Protein AF-A0A9D3YFH2-F1 (afdb_monomer_lite)

Structure (mmCIF, N/CA/C/O backbone):
data_AF-A0A9D3YFH2-F1
#
_entry.id   AF-A0A9D3YFH2-F1
#
loop_
_atom_site.group_PDB
_atom_site.id
_atom_site.type_symbol
_atom_site.label_atom_id
_atom_site.label_alt_id
_atom_site.label_comp_id
_atom_site.label_asym_id
_atom_site.label_entity_id
_atom_site.label_seq_id
_atom_site.pdbx_PDB_ins_code
_atom_site.Cartn_x
_atom_site.Cartn_y
_atom_site.Cartn_z
_atom_site.occupancy
_atom_site.B_iso_or_equiv
_atom_site.auth_seq_id
_atom_site.auth_comp_id
_atom_site.auth_asym_id
_atom_site.auth_atom_id
_atom_site.pdbx_PDB_model_num
ATOM 1 N N . MET A 1 1 ? -5.541 40.183 -41.762 1.00 44.50 1 MET A N 1
ATOM 2 C CA . MET A 1 1 ? -5.727 39.453 -43.042 1.00 44.50 1 MET A CA 1
ATOM 3 C C . MET A 1 1 ? -4.336 39.045 -43.522 1.00 44.50 1 MET A C 1
ATOM 5 O O . MET A 1 1 ? -3.482 39.909 -43.473 1.00 44.50 1 MET A O 1
ATOM 9 N N . THR A 1 2 ? -3.975 37.825 -43.924 1.00 46.44 2 THR A N 1
ATOM 10 C CA . THR A 1 2 ? -4.631 36.496 -43.989 1.00 46.44 2 THR A CA 1
ATOM 11 C C . THR A 1 2 ? -3.582 35.450 -43.500 1.00 46.44 2 THR A C 1
ATOM 13 O O . THR A 1 2 ? -2.479 35.856 -43.154 1.00 46.44 2 THR A O 1
ATOM 16 N N . ASN A 1 3 ? -3.771 34.130 -43.376 1.00 40.50 3 ASN A N 1
ATOM 17 C CA . ASN A 1 3 ? -4.916 33.222 -43.516 1.00 40.50 3 ASN A CA 1
ATOM 18 C C . ASN A 1 3 ? -4.719 32.034 -42.530 1.00 40.50 3 ASN A C 1
ATOM 20 O O . ASN A 1 3 ? -3.585 31.728 -42.164 1.00 40.50 3 ASN A O 1
ATOM 24 N N . ARG A 1 4 ? -5.777 31.301 -42.152 1.00 52.34 4 ARG A N 1
ATOM 25 C CA . ARG A 1 4 ? -5.673 29.975 -41.504 1.00 52.34 4 ARG A CA 1
ATOM 26 C C . ARG A 1 4 ? -6.134 28.887 -42.477 1.00 52.34 4 ARG A C 1
ATOM 28 O O . ARG A 1 4 ? -7.317 28.569 -42.532 1.00 52.34 4 ARG A O 1
ATOM 35 N N . SER A 1 5 ? -5.204 28.267 -43.206 1.00 48.56 5 SER A N 1
ATOM 36 C CA . SER A 1 5 ? -5.518 27.069 -44.002 1.00 48.56 5 SER A CA 1
ATOM 37 C C . SER A 1 5 ? -5.592 25.831 -43.098 1.00 48.56 5 SER A C 1
ATOM 39 O O . SER A 1 5 ? -4.626 25.085 -42.934 1.00 48.56 5 SER A O 1
ATOM 41 N N . GLY A 1 6 ? -6.747 25.637 -42.457 1.00 51.44 6 GLY A N 1
ATOM 42 C CA . GLY A 1 6 ? -7.051 24.424 -41.701 1.00 51.44 6 GLY A CA 1
ATOM 43 C C . GLY A 1 6 ? -7.293 23.248 -42.646 1.00 51.44 6 GLY A C 1
ATOM 44 O O . GLY A 1 6 ? -8.346 23.165 -43.272 1.00 51.44 6 GLY A O 1
ATOM 45 N N . ARG A 1 7 ? -6.331 22.325 -42.752 1.00 46.94 7 ARG A N 1
ATOM 46 C CA . ARG A 1 7 ? -6.474 21.109 -43.566 1.00 46.94 7 ARG A CA 1
ATOM 47 C C . ARG A 1 7 ? -7.020 19.963 -42.711 1.00 46.94 7 ARG A C 1
ATOM 49 O O . ARG A 1 7 ? -6.263 19.279 -42.028 1.00 46.94 7 ARG A O 1
ATOM 56 N N . ILE A 1 8 ? -8.336 19.766 -42.754 1.00 55.41 8 ILE A N 1
ATOM 57 C CA . ILE A 1 8 ? -9.017 18.635 -42.108 1.00 55.41 8 ILE A CA 1
ATOM 58 C C . ILE A 1 8 ? -8.631 17.340 -42.856 1.00 55.41 8 ILE A C 1
ATOM 60 O O . ILE A 1 8 ? -8.796 17.292 -44.077 1.00 55.41 8 ILE A O 1
ATOM 64 N N . PRO A 1 9 ? -8.108 16.294 -42.187 1.00 56.44 9 PRO A N 1
ATOM 65 C CA . PRO A 1 9 ? -7.847 15.011 -42.835 1.00 56.44 9 PRO A CA 1
ATOM 66 C C . PRO A 1 9 ? -9.161 14.240 -43.078 1.00 56.44 9 PRO A C 1
ATOM 68 O O . PRO A 1 9 ? -10.062 14.296 -42.238 1.00 56.44 9 PRO A O 1
ATOM 71 N N . PRO A 1 10 ? -9.292 13.493 -44.191 1.00 50.97 10 PRO A N 1
ATOM 72 C CA . PRO A 1 10 ? -10.504 12.738 -44.487 1.00 50.97 10 PRO A CA 1
ATOM 73 C C . PRO A 1 10 ? -10.737 11.620 -43.463 1.00 50.97 10 PRO A C 1
ATOM 75 O O . PRO A 1 10 ? -9.857 10.811 -43.165 1.00 50.97 10 PRO A O 1
ATOM 78 N N . ARG A 1 11 ? -11.965 11.566 -42.944 1.00 60.94 11 ARG A N 1
ATOM 79 C CA . ARG A 1 11 ? -12.431 10.577 -41.969 1.00 60.94 11 ARG A CA 1
ATOM 80 C C . ARG A 1 11 ? -12.845 9.290 -42.688 1.00 60.94 11 ARG A C 1
ATOM 82 O O . ARG A 1 11 ? -14.022 9.124 -42.990 1.00 60.94 11 ARG A O 1
ATOM 89 N N . ASN A 1 12 ? -11.909 8.373 -42.942 1.00 46.56 12 ASN A N 1
ATOM 90 C CA . ASN A 1 12 ? -12.278 6.989 -43.255 1.00 46.56 12 ASN A CA 1
ATOM 91 C C . ASN A 1 12 ? -11.272 5.961 -42.709 1.00 46.56 12 ASN A C 1
ATOM 93 O O . ASN A 1 12 ? -10.076 6.232 -42.594 1.00 46.56 12 ASN A O 1
ATOM 97 N N . GLY A 1 13 ? -11.782 4.806 -42.281 1.00 50.94 13 GLY A N 1
ATOM 98 C CA . GLY A 1 13 ? -11.085 3.912 -41.355 1.00 50.94 13 GLY A CA 1
ATOM 99 C C . GLY A 1 13 ? -10.017 3.022 -41.989 1.00 50.94 13 GLY A C 1
ATOM 100 O O . GLY A 1 13 ? -10.338 1.954 -42.496 1.00 50.94 13 GLY A O 1
ATOM 101 N N . SER A 1 14 ? -8.744 3.415 -41.877 1.00 44.22 14 SER A N 1
ATOM 102 C CA . SER A 1 14 ? -7.568 2.522 -41.790 1.00 44.22 14 SER A CA 1
ATOM 103 C C . SER A 1 14 ? -6.311 3.359 -41.548 1.00 44.22 14 SER A C 1
ATOM 105 O O . SER A 1 14 ? -5.751 3.931 -42.481 1.00 44.22 14 SER A O 1
ATOM 107 N N . VAL A 1 15 ? -5.842 3.450 -40.297 1.00 52.44 15 VAL A N 1
ATOM 108 C CA . VAL A 1 15 ? -4.695 4.304 -39.914 1.00 52.44 15 VAL A CA 1
ATOM 109 C C . VAL A 1 15 ? -3.352 3.638 -40.266 1.00 52.44 15 VAL A C 1
ATOM 111 O O . VAL A 1 15 ? -2.484 3.419 -39.422 1.00 52.44 15 VAL A O 1
ATOM 114 N N . ALA A 1 16 ? -3.164 3.306 -41.543 1.00 53.03 16 ALA A N 1
ATOM 115 C CA . ALA A 1 16 ? -1.871 2.901 -42.075 1.00 53.03 16 ALA A CA 1
ATOM 116 C C . ALA A 1 16 ? -0.973 4.144 -42.203 1.00 53.03 16 ALA A C 1
ATOM 118 O O . ALA A 1 16 ? -1.222 5.029 -43.020 1.00 53.03 16 ALA A O 1
ATOM 119 N N . PHE A 1 17 ? 0.084 4.217 -41.388 1.00 58.50 17 PHE A N 1
ATOM 120 C CA . PHE A 1 17 ? 1.003 5.361 -41.304 1.00 58.50 17 PHE A CA 1
ATOM 121 C C . PHE A 1 17 ? 1.956 5.434 -42.516 1.00 58.50 17 PHE A C 1
ATOM 123 O O . PHE A 1 17 ? 3.166 5.207 -42.415 1.00 58.50 17 PHE A O 1
ATOM 130 N N . ILE A 1 18 ? 1.392 5.736 -43.683 1.00 57.66 18 ILE A N 1
ATOM 131 C CA . ILE A 1 18 ? 2.097 5.983 -44.944 1.00 57.66 18 ILE A CA 1
ATOM 132 C C . ILE A 1 18 ? 2.623 7.430 -44.924 1.00 57.66 18 ILE A C 1
ATOM 134 O O . ILE A 1 18 ? 1.924 8.345 -44.490 1.00 57.66 18 ILE A O 1
ATOM 138 N N . ASP A 1 19 ? 3.888 7.647 -45.299 1.00 65.75 19 ASP A N 1
ATOM 139 C CA . ASP A 1 19 ? 4.433 9.007 -45.480 1.00 65.75 19 ASP A CA 1
ATOM 140 C C . ASP A 1 19 ? 4.033 9.567 -46.852 1.00 65.75 19 ASP A C 1
ATOM 142 O O . ASP A 1 19 ? 3.705 8.801 -47.757 1.00 65.75 19 ASP A O 1
ATOM 146 N N . SER A 1 20 ? 4.147 10.883 -47.052 1.00 61.38 20 SER A N 1
ATOM 147 C CA . SER A 1 20 ? 3.760 11.609 -48.283 1.00 61.38 20 SER A CA 1
ATOM 148 C C . SER A 1 20 ? 4.436 11.150 -49.594 1.00 61.38 20 SER A C 1
ATOM 150 O O . SER A 1 20 ? 4.193 11.733 -50.642 1.00 61.38 20 SER A O 1
ATOM 152 N N . VAL A 1 21 ? 5.294 10.128 -49.535 1.00 67.31 21 VAL A N 1
ATOM 153 C CA . VAL A 1 21 ? 6.063 9.522 -50.639 1.00 67.31 21 VAL A CA 1
ATOM 154 C C . VAL A 1 21 ? 5.647 8.047 -50.852 1.00 67.31 21 VAL A C 1
ATOM 156 O O . VAL A 1 21 ? 6.390 7.248 -51.413 1.00 67.31 21 VAL A O 1
ATOM 159 N N . GLY A 1 22 ? 4.497 7.615 -50.321 1.00 58.88 22 GLY A N 1
ATOM 160 C CA . GLY A 1 22 ? 3.934 6.268 -50.522 1.00 58.88 22 GLY A CA 1
ATOM 161 C C . GLY A 1 22 ? 4.670 5.113 -49.820 1.00 58.88 22 GLY A C 1
ATOM 162 O O . GLY A 1 22 ? 4.156 3.998 -49.756 1.00 58.88 22 GLY A O 1
ATOM 163 N N . LYS A 1 23 ? 5.854 5.347 -49.239 1.00 63.50 23 LYS A N 1
ATOM 164 C CA . LYS A 1 23 ? 6.599 4.323 -48.491 1.00 63.50 23 LYS A CA 1
ATOM 165 C C . LYS A 1 23 ? 5.973 4.073 -47.114 1.00 63.50 23 LYS A C 1
ATOM 167 O O . LYS A 1 23 ? 5.722 5.005 -46.346 1.00 63.50 23 LYS A O 1
ATOM 172 N N . ARG A 1 24 ? 5.779 2.791 -46.770 1.00 64.38 24 ARG A N 1
ATOM 173 C CA . ARG A 1 24 ? 5.399 2.370 -45.411 1.00 64.38 24 ARG A CA 1
ATOM 174 C C . ARG A 1 24 ? 6.491 2.799 -44.432 1.00 64.38 24 ARG A C 1
ATOM 176 O O . ARG A 1 24 ? 7.657 2.443 -44.612 1.00 64.38 24 ARG A O 1
ATOM 183 N N . LYS A 1 25 ? 6.129 3.523 -43.371 1.00 65.25 25 LYS A N 1
ATOM 184 C CA . LYS A 1 25 ? 7.083 3.857 -42.310 1.00 65.25 25 LYS A CA 1
ATOM 185 C C . LYS A 1 25 ? 7.424 2.594 -41.522 1.00 65.25 25 LYS A C 1
ATOM 187 O O . LYS A 1 25 ? 6.549 1.954 -40.948 1.00 65.25 25 LYS A O 1
ATOM 192 N N . GLY A 1 26 ? 8.704 2.221 -41.524 1.00 80.25 26 GLY A N 1
ATOM 193 C CA . GLY A 1 26 ? 9.173 1.008 -40.856 1.00 80.25 26 GLY A CA 1
ATOM 194 C C . GLY A 1 26 ? 8.894 1.049 -39.353 1.00 80.25 26 GLY A C 1
ATOM 195 O O . GLY A 1 26 ? 9.234 2.028 -38.691 1.00 80.25 26 GLY A O 1
ATOM 196 N N . PHE A 1 27 ? 8.330 -0.037 -38.818 1.00 81.69 27 PHE A N 1
ATOM 197 C CA . PHE A 1 27 ? 7.892 -0.184 -37.421 1.00 81.69 27 PHE A CA 1
ATOM 198 C C . PHE A 1 27 ? 8.934 0.286 -36.388 1.00 81.69 27 PHE A C 1
ATOM 200 O O . PHE A 1 27 ? 8.598 0.990 -35.438 1.00 81.69 27 PHE A O 1
ATOM 207 N N . ARG A 1 28 ? 10.225 0.015 -36.643 1.00 79.88 28 ARG A N 1
ATOM 208 C CA . ARG A 1 28 ? 11.362 0.501 -35.838 1.00 79.88 28 ARG A CA 1
ATOM 209 C C . ARG A 1 28 ? 11.352 2.026 -35.639 1.00 79.88 28 ARG A C 1
ATOM 211 O O . ARG A 1 28 ? 11.536 2.490 -34.523 1.00 79.88 28 ARG A O 1
ATOM 218 N N . ARG A 1 29 ? 11.079 2.810 -36.690 1.00 83.44 29 ARG A N 1
ATOM 219 C CA . ARG A 1 29 ? 11.048 4.287 -36.646 1.00 83.44 29 ARG A CA 1
ATOM 220 C C . ARG A 1 29 ? 9.858 4.813 -35.835 1.00 83.44 29 ARG A C 1
ATOM 222 O O . ARG A 1 29 ? 9.953 5.896 -35.263 1.00 83.44 29 ARG A O 1
ATOM 229 N N . THR A 1 30 ? 8.766 4.051 -35.764 1.00 87.94 30 THR A N 1
ATOM 230 C CA . THR A 1 30 ? 7.619 4.342 -34.890 1.00 87.94 30 THR A CA 1
ATOM 231 C C . THR A 1 30 ? 7.955 4.036 -33.430 1.00 87.94 30 THR A C 1
ATOM 233 O O . THR A 1 30 ? 7.739 4.898 -32.583 1.00 87.94 30 THR A O 1
ATOM 236 N N . ILE A 1 31 ? 8.565 2.877 -33.140 1.00 86.00 31 ILE A N 1
ATOM 237 C CA . ILE A 1 31 ? 9.019 2.521 -31.782 1.00 86.00 31 ILE A CA 1
ATOM 238 C C . ILE A 1 31 ? 10.021 3.547 -31.251 1.00 86.00 31 ILE A C 1
ATOM 240 O O . ILE A 1 31 ? 9.830 4.042 -30.148 1.00 86.00 31 ILE A O 1
ATOM 244 N N . THR A 1 32 ? 11.046 3.919 -32.023 1.00 85.62 32 THR A N 1
ATOM 245 C CA . THR A 1 32 ? 12.037 4.924 -31.598 1.00 85.62 32 THR A CA 1
ATOM 246 C C . THR A 1 32 ? 11.375 6.266 -31.267 1.00 85.62 32 THR A C 1
ATOM 248 O O . THR A 1 32 ? 11.623 6.821 -30.202 1.00 85.62 32 THR A O 1
ATOM 251 N N . ARG A 1 33 ? 10.442 6.744 -32.106 1.00 87.44 33 ARG A N 1
ATOM 252 C CA . ARG A 1 33 ? 9.685 7.984 -31.838 1.00 87.44 33 ARG A CA 1
ATOM 253 C C . ARG A 1 33 ? 8.781 7.901 -30.608 1.00 87.44 33 ARG A C 1
ATOM 255 O O . ARG A 1 33 ? 8.564 8.919 -29.962 1.00 87.44 33 ARG A O 1
ATOM 262 N N . PHE A 1 34 ? 8.233 6.726 -30.305 1.00 88.00 34 PHE A N 1
ATOM 263 C CA . PHE A 1 34 ? 7.456 6.499 -29.087 1.00 88.00 34 PHE A CA 1
ATOM 264 C C . PHE A 1 34 ? 8.365 6.455 -27.849 1.00 88.00 34 PHE A C 1
ATOM 266 O O . PHE A 1 34 ? 8.104 7.149 -26.871 1.00 88.00 34 PHE A O 1
ATOM 273 N N . ALA A 1 35 ? 9.476 5.718 -27.924 1.00 87.38 35 ALA A N 1
ATOM 274 C CA . ALA A 1 35 ? 10.481 5.602 -26.869 1.00 87.38 35 ALA A CA 1
ATOM 275 C C . ALA A 1 35 ? 11.122 6.947 -26.487 1.00 87.38 35 ALA A C 1
ATOM 277 O O . ALA A 1 35 ? 11.525 7.122 -25.344 1.00 87.38 35 ALA A O 1
ATOM 278 N N . GLU A 1 36 ? 11.205 7.895 -27.422 1.00 86.88 36 GLU A N 1
ATOM 279 C CA . GLU A 1 36 ? 11.70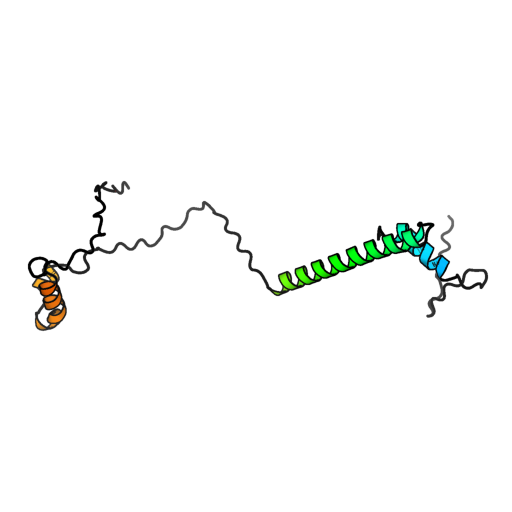3 9.259 -27.186 1.00 86.88 36 GLU A CA 1
ATOM 280 C C . GLU A 1 36 ? 10.647 10.225 -26.624 1.00 86.88 36 GLU A C 1
ATOM 282 O O . GLU A 1 36 ? 11.014 11.279 -26.109 1.00 86.88 36 GLU A O 1
ATOM 287 N N . LYS A 1 37 ? 9.350 9.903 -26.742 1.00 88.38 37 LYS A N 1
ATOM 288 C CA . LYS A 1 37 ? 8.233 10.783 -26.345 1.00 88.38 37 LYS A CA 1
ATOM 289 C C . LYS A 1 37 ? 7.393 10.275 -25.175 1.00 88.38 37 LYS A C 1
ATOM 291 O O . LYS A 1 37 ? 6.530 11.006 -24.698 1.00 88.38 37 LYS A O 1
ATOM 296 N N . THR A 1 38 ? 7.598 9.037 -24.740 1.00 90.12 38 THR A N 1
ATOM 297 C CA . THR A 1 38 ? 6.915 8.488 -23.569 1.00 90.12 38 THR A CA 1
ATOM 298 C C . THR A 1 38 ? 7.416 9.143 -22.282 1.00 90.12 38 THR A C 1
ATOM 300 O O . THR A 1 38 ? 8.605 9.421 -22.138 1.00 90.12 38 THR A O 1
ATOM 303 N N . SER A 1 39 ? 6.513 9.352 -21.324 1.00 92.31 39 SER A N 1
ATOM 304 C CA . SER A 1 39 ? 6.848 9.762 -19.955 1.00 92.31 39 SER A CA 1
ATOM 305 C C . SER A 1 39 ? 7.513 8.640 -19.146 1.00 92.31 39 SER A C 1
ATOM 307 O O . SER A 1 39 ? 8.051 8.893 -18.070 1.00 92.31 39 SER A O 1
ATOM 309 N N . MET A 1 40 ? 7.501 7.396 -19.644 1.00 88.81 40 MET A N 1
ATOM 310 C CA . MET A 1 40 ? 8.092 6.255 -18.949 1.00 88.81 40 MET A CA 1
ATOM 311 C C . MET A 1 40 ? 9.624 6.283 -19.030 1.00 88.81 40 MET A C 1
ATOM 313 O O . MET A 1 40 ? 10.221 5.830 -20.009 1.00 88.81 40 MET A O 1
ATOM 317 N N . VAL A 1 41 ? 10.243 6.770 -17.951 1.00 85.94 41 VAL A N 1
ATOM 318 C CA . VAL A 1 41 ? 11.686 7.035 -17.793 1.00 85.94 41 VAL A CA 1
ATOM 319 C C . VAL A 1 41 ? 12.593 5.885 -18.257 1.00 85.94 41 VAL A C 1
ATOM 321 O O . VAL A 1 41 ? 13.642 6.145 -18.836 1.00 85.94 41 VAL A O 1
ATOM 324 N N . GLY A 1 42 ? 12.196 4.619 -18.076 1.00 89.12 42 GLY A N 1
ATOM 325 C CA . GLY A 1 42 ? 13.005 3.454 -18.469 1.00 89.12 42 GLY A CA 1
ATOM 326 C C . GLY A 1 42 ? 13.132 3.205 -19.983 1.00 89.12 42 GLY A C 1
ATOM 327 O O . GLY A 1 42 ? 14.155 2.689 -20.438 1.00 89.12 42 GLY A O 1
ATOM 328 N N . VAL A 1 43 ? 12.137 3.583 -20.797 1.00 90.56 43 VAL A N 1
ATOM 329 C CA . VAL A 1 43 ? 12.114 3.249 -22.240 1.00 90.56 43 VAL A CA 1
ATOM 330 C C . VAL A 1 43 ? 13.191 3.991 -23.053 1.00 90.56 43 VAL A C 1
ATOM 332 O O . VAL A 1 43 ? 13.851 3.340 -23.874 1.00 90.56 43 VAL A O 1
ATOM 335 N N . PRO A 1 44 ? 13.455 5.299 -22.828 1.00 89.25 44 PRO A N 1
ATOM 336 C CA . PRO A 1 44 ? 14.578 5.996 -23.453 1.00 89.25 44 PRO A CA 1
ATOM 337 C C . PRO A 1 44 ? 15.931 5.294 -23.267 1.00 89.25 44 PRO A C 1
ATOM 339 O O . PRO A 1 44 ? 16.715 5.248 -24.217 1.00 89.25 44 PRO A O 1
ATOM 342 N N . TYR A 1 45 ? 16.214 4.720 -22.090 1.00 89.56 45 TYR A N 1
ATOM 343 C CA . TYR A 1 45 ? 17.492 4.044 -21.819 1.00 89.56 45 TYR A CA 1
ATOM 344 C C . TYR A 1 45 ? 17.653 2.754 -22.634 1.00 89.56 45 TYR A C 1
ATOM 346 O O . TYR A 1 45 ? 18.710 2.538 -23.230 1.00 89.56 45 TYR A O 1
ATOM 354 N N . ILE A 1 46 ? 16.590 1.949 -22.764 1.00 90.69 46 ILE A N 1
ATOM 355 C CA . ILE A 1 46 ? 16.583 0.739 -23.609 1.00 90.69 46 ILE A CA 1
ATOM 356 C C . ILE A 1 46 ? 16.836 1.100 -25.086 1.00 90.69 46 ILE A C 1
ATOM 358 O O . ILE A 1 46 ? 17.598 0.419 -25.779 1.00 90.69 46 ILE A O 1
ATOM 362 N N . ASN A 1 47 ? 16.235 2.192 -25.574 1.00 88.62 47 ASN A N 1
ATOM 363 C CA . ASN A 1 47 ? 16.416 2.657 -26.954 1.00 88.62 47 ASN A CA 1
ATOM 364 C C . ASN A 1 47 ? 17.819 3.254 -27.202 1.00 88.62 47 ASN A C 1
ATOM 366 O O . ASN A 1 47 ? 18.391 3.029 -28.269 1.00 88.62 47 ASN A O 1
ATOM 370 N N . ARG A 1 48 ? 18.398 3.968 -26.222 1.00 87.38 48 ARG A N 1
ATOM 371 C CA . ARG A 1 48 ? 19.728 4.607 -26.321 1.00 87.38 48 ARG A CA 1
ATOM 372 C C . ARG A 1 48 ? 20.912 3.658 -26.093 1.00 87.38 48 ARG A C 1
ATOM 374 O O . ARG A 1 48 ? 22.017 3.967 -26.533 1.00 87.38 48 ARG A O 1
ATOM 381 N N . ALA A 1 49 ? 20.723 2.526 -25.415 1.00 88.75 49 ALA A N 1
ATOM 382 C CA . ALA A 1 49 ? 21.809 1.590 -25.124 1.00 88.75 49 ALA A CA 1
ATOM 383 C C . ALA A 1 49 ? 22.452 1.019 -26.409 1.00 88.75 49 ALA A C 1
ATOM 385 O O . ALA A 1 49 ? 21.766 0.510 -27.297 1.00 88.75 49 ALA A O 1
ATOM 386 N N . LYS A 1 50 ? 23.789 1.072 -26.501 1.00 85.31 50 LYS A N 1
ATOM 387 C CA . LYS A 1 50 ? 24.551 0.599 -27.675 1.00 85.31 50 LYS A CA 1
ATOM 388 C C . LYS A 1 50 ? 24.770 -0.920 -27.678 1.00 85.31 50 LYS A C 1
ATOM 390 O O . LYS A 1 50 ? 24.695 -1.545 -28.731 1.00 85.31 50 LYS A O 1
ATOM 395 N N . PHE A 1 51 ? 25.007 -1.513 -26.508 1.00 92.56 51 PHE A N 1
ATOM 396 C CA . PHE A 1 51 ? 25.277 -2.946 -26.342 1.00 92.56 51 PHE A CA 1
ATOM 397 C C . PHE A 1 51 ? 24.001 -3.742 -26.036 1.00 92.56 51 PHE A C 1
ATOM 399 O O . PHE A 1 51 ? 23.115 -3.256 -25.333 1.00 92.56 51 PHE A O 1
ATOM 406 N N . TRP A 1 52 ? 23.916 -4.986 -26.519 1.00 88.94 52 TRP A N 1
ATOM 407 C CA . TRP A 1 52 ? 22.737 -5.835 -26.304 1.00 88.94 52 TRP A CA 1
ATOM 408 C C . TRP A 1 52 ? 22.556 -6.242 -24.833 1.00 88.94 52 TRP A C 1
ATOM 410 O O . TRP A 1 52 ? 21.455 -6.119 -24.306 1.00 88.94 52 TRP A O 1
ATOM 420 N N . TRP A 1 53 ? 23.642 -6.582 -24.131 1.00 91.62 53 TRP A N 1
ATOM 421 C CA . TRP A 1 53 ? 23.630 -6.854 -22.686 1.00 91.62 53 TRP A CA 1
ATOM 422 C C . TRP A 1 53 ? 23.080 -5.682 -21.863 1.00 91.62 53 TRP A C 1
ATOM 424 O O . TRP A 1 53 ? 22.244 -5.876 -20.987 1.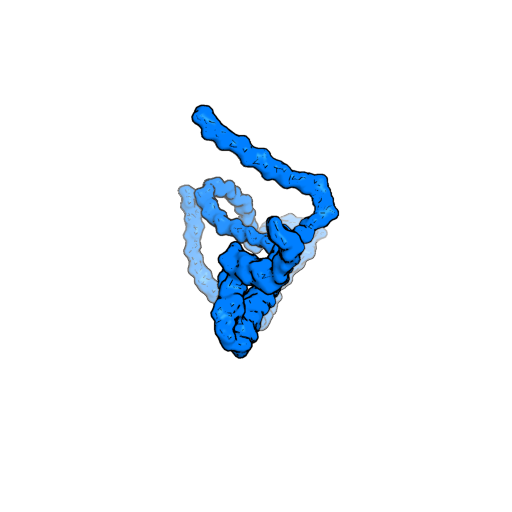00 91.62 53 TRP A O 1
ATOM 434 N N . ALA A 1 54 ? 23.461 -4.446 -22.204 1.00 90.31 54 ALA A N 1
ATOM 435 C CA . ALA A 1 54 ? 22.914 -3.255 -21.556 1.00 90.31 54 ALA A CA 1
ATOM 436 C C . ALA A 1 54 ? 21.398 -3.115 -21.795 1.00 90.31 54 ALA A C 1
ATOM 438 O O . ALA A 1 54 ? 20.671 -2.746 -20.877 1.00 90.31 54 ALA A O 1
ATOM 439 N N . LYS A 1 55 ? 20.892 -3.461 -22.991 1.00 91.44 55 LYS A N 1
ATOM 440 C CA . LYS A 1 55 ? 19.439 -3.493 -23.258 1.00 91.44 55 LYS A CA 1
ATOM 441 C C . LYS A 1 55 ? 18.716 -4.535 -22.413 1.00 91.44 55 LYS A C 1
ATOM 443 O O . LYS A 1 55 ? 17.628 -4.239 -21.930 1.00 91.44 55 LYS A O 1
ATOM 448 N N . LEU A 1 56 ? 19.311 -5.714 -22.217 1.00 94.19 56 LEU A N 1
ATOM 449 C CA . LEU A 1 56 ? 18.748 -6.750 -21.349 1.00 94.19 56 LEU A CA 1
ATOM 450 C C . LEU A 1 56 ? 18.658 -6.261 -19.898 1.00 94.19 56 LEU A C 1
ATOM 452 O O . LEU A 1 56 ? 17.582 -6.342 -19.317 1.00 94.19 56 LEU A O 1
ATOM 456 N N . ILE A 1 57 ? 19.721 -5.659 -19.353 1.00 94.62 57 ILE A N 1
ATOM 457 C CA . ILE A 1 57 ? 19.723 -5.099 -17.988 1.00 94.62 57 ILE A CA 1
ATOM 458 C C . ILE A 1 57 ? 18.629 -4.032 -17.824 1.00 94.62 57 ILE A C 1
ATOM 460 O O . ILE A 1 57 ? 17.803 -4.136 -16.919 1.00 94.62 57 ILE A O 1
ATOM 464 N N . TRP A 1 58 ? 18.557 -3.044 -18.725 1.00 93.25 58 TRP A N 1
ATOM 465 C CA . TRP A 1 58 ? 17.513 -2.011 -18.668 1.00 93.25 58 TRP A CA 1
ATOM 466 C C . TRP A 1 58 ? 16.095 -2.578 -18.843 1.00 93.25 58 TRP A C 1
ATOM 468 O O . TRP A 1 58 ? 15.159 -2.082 -18.219 1.00 93.25 58 TRP A O 1
ATOM 478 N N . SER A 1 59 ? 15.927 -3.634 -19.646 1.00 93.56 59 SER A N 1
ATOM 479 C CA . SER A 1 59 ? 14.642 -4.325 -19.798 1.00 93.56 59 SER A CA 1
ATOM 480 C C . SER A 1 59 ? 14.249 -5.105 -18.541 1.00 93.56 59 SER A C 1
ATOM 482 O O . SER A 1 59 ? 13.078 -5.083 -18.172 1.00 93.56 59 SER A O 1
ATOM 484 N N . ILE A 1 60 ? 15.195 -5.771 -17.872 1.00 95.56 60 ILE A N 1
ATOM 485 C CA . ILE A 1 60 ? 14.954 -6.507 -16.621 1.00 95.56 60 ILE A CA 1
ATOM 486 C C . ILE A 1 60 ? 14.588 -5.533 -15.498 1.00 95.56 60 ILE A C 1
ATOM 488 O O . ILE A 1 60 ? 13.610 -5.770 -14.796 1.00 95.56 60 ILE A O 1
ATOM 492 N N . LEU A 1 61 ? 15.299 -4.407 -15.371 1.00 95.00 61 LEU A N 1
ATOM 493 C CA . LEU A 1 61 ? 14.971 -3.359 -14.396 1.00 95.00 61 LEU A CA 1
ATOM 494 C C . LEU A 1 61 ? 13.565 -2.783 -14.623 1.00 95.00 61 LEU A C 1
ATOM 496 O O . LEU A 1 61 ? 12.802 -2.626 -13.671 1.00 95.00 61 LEU A O 1
ATOM 500 N N . LEU A 1 62 ? 13.195 -2.517 -15.881 1.00 94.31 62 LEU A N 1
ATOM 501 C CA . LEU A 1 62 ? 11.855 -2.040 -16.230 1.00 94.31 62 LEU A CA 1
ATOM 502 C C . LEU A 1 62 ? 10.769 -3.082 -15.905 1.00 94.31 62 LEU A C 1
ATOM 504 O O . LEU A 1 62 ? 9.740 -2.728 -15.335 1.00 94.31 62 LEU A O 1
ATOM 508 N N . LEU A 1 63 ? 10.999 -4.357 -16.234 1.00 95.88 63 LEU A N 1
ATOM 509 C CA . LEU A 1 63 ? 10.072 -5.450 -15.917 1.00 95.88 63 LEU A CA 1
ATOM 510 C C . LEU A 1 63 ? 9.932 -5.665 -14.404 1.00 95.88 63 LEU A C 1
ATOM 512 O O . LEU A 1 63 ? 8.815 -5.844 -13.925 1.00 95.88 63 LEU A O 1
ATOM 516 N N . GLY A 1 64 ? 11.030 -5.583 -13.649 1.00 96.38 64 GLY A N 1
ATOM 517 C CA . GLY A 1 64 ? 11.021 -5.657 -12.188 1.00 96.38 64 GLY A CA 1
ATOM 518 C C . GLY A 1 64 ? 10.208 -4.526 -11.557 1.00 96.38 64 GLY A C 1
ATOM 519 O O . GLY A 1 64 ? 9.358 -4.786 -10.708 1.00 96.38 64 GLY A O 1
ATOM 520 N N . ALA A 1 65 ? 10.386 -3.287 -12.026 1.00 95.06 65 ALA A N 1
ATOM 521 C CA . ALA A 1 65 ? 9.588 -2.148 -11.570 1.00 95.06 65 ALA A CA 1
ATOM 522 C C . ALA A 1 65 ? 8.086 -2.330 -11.864 1.00 95.06 65 ALA A C 1
ATOM 524 O O . ALA A 1 65 ? 7.254 -2.064 -10.997 1.00 95.06 65 ALA A O 1
ATOM 525 N N . ILE A 1 66 ? 7.731 -2.841 -13.050 1.00 95.81 66 ILE A N 1
ATOM 526 C CA . ILE A 1 66 ? 6.338 -3.152 -13.412 1.00 95.81 66 ILE A CA 1
ATOM 527 C C . ILE A 1 66 ? 5.772 -4.266 -12.515 1.00 95.81 66 ILE A C 1
ATOM 529 O O . ILE A 1 66 ? 4.650 -4.135 -12.031 1.00 95.81 66 ILE A O 1
ATOM 533 N N . ALA A 1 67 ? 6.535 -5.327 -12.242 1.00 97.38 67 ALA A N 1
ATOM 534 C CA . ALA A 1 67 ? 6.105 -6.412 -11.361 1.00 97.38 67 ALA A CA 1
ATOM 535 C C . ALA A 1 67 ? 5.855 -5.922 -9.922 1.00 97.38 67 ALA A C 1
ATOM 537 O O . ALA A 1 67 ? 4.796 -6.192 -9.357 1.00 97.38 67 ALA A O 1
ATOM 538 N N . VAL A 1 68 ? 6.776 -5.135 -9.353 1.00 97.12 68 VAL A N 1
ATOM 539 C CA . VAL A 1 68 ? 6.617 -4.540 -8.013 1.00 97.12 68 VAL A CA 1
ATOM 540 C C . VAL A 1 68 ? 5.417 -3.590 -7.959 1.00 97.12 68 VAL A C 1
ATOM 542 O O . VAL A 1 68 ? 4.670 -3.618 -6.981 1.00 97.12 68 VAL A O 1
ATOM 545 N N . MET A 1 69 ? 5.187 -2.797 -9.010 1.00 96.50 69 MET A N 1
ATOM 546 C CA . MET A 1 69 ? 4.012 -1.927 -9.130 1.00 96.50 69 MET A CA 1
ATOM 547 C C . MET A 1 69 ? 2.703 -2.732 -9.163 1.00 96.50 69 MET A C 1
ATOM 549 O O . MET A 1 69 ? 1.748 -2.351 -8.493 1.00 96.50 69 MET A O 1
ATOM 553 N N . ILE A 1 70 ? 2.654 -3.852 -9.894 1.00 97.69 70 ILE A N 1
ATOM 554 C CA . ILE A 1 70 ? 1.479 -4.740 -9.933 1.00 97.69 70 ILE A CA 1
ATOM 555 C C . ILE A 1 70 ? 1.215 -5.359 -8.553 1.00 97.69 70 ILE A C 1
ATOM 557 O O . ILE A 1 70 ? 0.066 -5.382 -8.119 1.00 97.69 70 ILE A O 1
ATOM 561 N N . LEU A 1 71 ? 2.256 -5.799 -7.837 1.00 97.56 71 LEU A N 1
ATOM 562 C CA . LEU A 1 71 ? 2.119 -6.335 -6.476 1.00 97.56 71 LEU A CA 1
ATOM 563 C C . LEU A 1 71 ? 1.594 -5.279 -5.488 1.00 97.56 71 LEU A C 1
ATOM 565 O O . LEU A 1 71 ? 0.678 -5.569 -4.721 1.00 97.56 71 LEU A O 1
ATOM 569 N N . HIS A 1 72 ? 2.110 -4.046 -5.542 1.00 96.69 72 HIS A N 1
ATOM 570 C CA . HIS A 1 72 ? 1.605 -2.937 -4.720 1.00 96.69 72 HIS A CA 1
ATOM 571 C C . HIS A 1 72 ? 0.158 -2.576 -5.064 1.00 96.69 72 HIS A C 1
ATOM 573 O O . HIS A 1 72 ? -0.636 -2.307 -4.168 1.00 96.69 72 HIS A O 1
ATOM 579 N N . LEU A 1 73 ? -0.199 -2.587 -6.351 1.00 96.94 73 LEU A N 1
ATOM 580 C CA . LEU A 1 73 ? -1.561 -2.313 -6.799 1.00 96.94 73 LEU A CA 1
ATOM 581 C C . LEU A 1 73 ? -2.537 -3.407 -6.339 1.00 96.94 73 LEU A C 1
ATOM 583 O O . LEU A 1 73 ? -3.639 -3.089 -5.902 1.00 96.94 73 LEU A O 1
ATOM 587 N N . TRP A 1 74 ? -2.129 -4.678 -6.390 1.00 96.50 74 TRP A N 1
ATOM 588 C CA . TRP A 1 74 ? -2.922 -5.795 -5.875 1.00 96.50 74 TRP A CA 1
ATOM 589 C C . TRP A 1 74 ? -3.138 -5.689 -4.360 1.00 96.50 74 TRP A C 1
ATOM 591 O O . TRP A 1 74 ? -4.279 -5.765 -3.910 1.00 96.50 74 TRP A O 1
ATOM 601 N N . TYR A 1 75 ? -2.078 -5.406 -3.594 1.00 95.12 75 TYR A N 1
ATOM 602 C CA . TYR A 1 75 ? -2.178 -5.146 -2.154 1.00 95.12 75 TYR A CA 1
ATOM 603 C C . TYR A 1 75 ? -3.099 -3.954 -1.844 1.00 95.12 75 TYR A C 1
ATOM 605 O O . TYR A 1 75 ? -3.940 -4.035 -0.955 1.00 95.12 75 TYR A O 1
ATOM 613 N N . LEU A 1 76 ? -3.001 -2.859 -2.605 1.00 94.19 76 LEU A N 1
ATOM 614 C CA . LEU A 1 76 ? -3.867 -1.692 -2.422 1.00 94.19 76 LEU A CA 1
ATOM 615 C C . LEU A 1 76 ? -5.345 -2.019 -2.689 1.00 94.19 76 LEU A C 1
ATOM 617 O O . LEU A 1 76 ? -6.211 -1.533 -1.964 1.00 94.19 76 LEU A O 1
ATOM 621 N N . PHE A 1 77 ? -5.645 -2.854 -3.691 1.00 95.31 77 PHE A N 1
ATOM 622 C CA . PHE A 1 77 ? -7.010 -3.325 -3.928 1.00 95.31 77 PHE A CA 1
ATOM 623 C C . PHE A 1 77 ? -7.516 -4.232 -2.801 1.00 95.31 77 PHE A C 1
ATOM 625 O O . PHE A 1 77 ? -8.648 -4.051 -2.364 1.00 95.31 77 PHE A O 1
ATOM 632 N N . ASP A 1 78 ? -6.703 -5.160 -2.298 1.00 92.88 78 ASP A N 1
ATOM 633 C CA . ASP A 1 78 ? -7.055 -6.018 -1.156 1.00 92.88 78 ASP A CA 1
ATOM 634 C C . ASP A 1 78 ? -7.375 -5.192 0.110 1.00 92.88 78 ASP A C 1
ATOM 636 O O . ASP A 1 78 ? -8.438 -5.332 0.723 1.00 92.88 78 ASP A O 1
ATOM 640 N N . GLN A 1 79 ? -6.517 -4.221 0.434 1.00 88.88 79 GLN A N 1
ATOM 641 C CA . GLN A 1 79 ? -6.740 -3.281 1.538 1.00 88.88 79 GLN A CA 1
ATOM 642 C C . GLN A 1 79 ? -7.964 -2.374 1.322 1.00 88.88 79 GLN A C 1
ATOM 644 O O . GLN A 1 79 ? -8.637 -2.008 2.282 1.00 88.88 79 GLN A O 1
ATOM 649 N N . TRP A 1 80 ? -8.304 -2.036 0.076 1.00 89.56 80 TRP A N 1
ATOM 650 C CA . TRP A 1 80 ? -9.534 -1.301 -0.232 1.00 89.56 80 TRP A CA 1
ATOM 651 C C . TRP A 1 80 ? -10.792 -2.168 -0.048 1.00 89.56 80 TRP A C 1
ATOM 653 O O . TRP A 1 80 ? -11.767 -1.729 0.561 1.00 89.56 80 TRP A O 1
ATOM 663 N N . TYR A 1 81 ? -10.773 -3.416 -0.528 1.00 90.50 81 TYR A N 1
ATOM 664 C CA . TYR A 1 81 ? -11.911 -4.339 -0.439 1.00 90.50 81 TYR A CA 1
ATOM 665 C C . TYR A 1 81 ? -12.139 -4.934 0.957 1.00 90.50 81 TYR A C 1
ATOM 667 O O . TYR A 1 81 ? -13.229 -5.444 1.213 1.00 90.50 81 TYR A O 1
ATOM 675 N N . SER A 1 82 ? -11.172 -4.841 1.872 1.00 87.25 82 SER A N 1
ATOM 676 C CA . SER A 1 82 ? -11.344 -5.237 3.280 1.00 87.25 82 SER A CA 1
ATOM 677 C C . SER A 1 82 ? -12.075 -4.194 4.143 1.00 87.25 82 SER A C 1
ATOM 679 O O . SER A 1 82 ? -12.386 -4.480 5.299 1.00 87.25 82 SER A O 1
ATOM 681 N N . TRP A 1 83 ? -12.403 -3.013 3.594 1.00 78.44 83 TRP A N 1
ATOM 682 C CA . TRP A 1 83 ? -13.132 -1.922 4.268 1.00 78.44 83 TRP A CA 1
ATOM 683 C C . TRP A 1 83 ? -12.641 -1.604 5.703 1.00 78.44 83 TRP A C 1
ATOM 685 O O . TRP A 1 83 ? -13.458 -1.539 6.633 1.00 78.44 83 TRP A O 1
ATOM 695 N N . PRO A 1 84 ? -11.328 -1.387 5.925 1.00 81.94 84 PRO A N 1
ATOM 696 C CA . PRO A 1 84 ? -10.795 -1.108 7.254 1.00 81.94 84 PRO A CA 1
ATOM 697 C C . PRO A 1 84 ? -11.380 0.200 7.807 1.00 81.94 84 PRO A C 1
ATOM 699 O O . PRO A 1 84 ? -11.148 1.291 7.284 1.00 81.94 84 PRO A O 1
ATOM 702 N N . LYS A 1 85 ? -12.155 0.101 8.893 1.00 78.62 85 LYS A N 1
ATOM 703 C CA . LYS A 1 85 ? -12.739 1.268 9.566 1.00 78.62 85 LYS A CA 1
ATOM 704 C C . LYS A 1 85 ? -11.707 1.919 10.480 1.00 78.62 85 LYS A C 1
ATOM 706 O O . LYS A 1 85 ? -11.516 1.484 11.612 1.00 78.62 85 LYS A O 1
ATOM 711 N N . GLN A 1 86 ? -11.075 2.986 10.005 1.00 74.50 86 GLN A N 1
ATOM 712 C CA . GLN A 1 86 ? -10.153 3.776 10.815 1.00 74.50 86 GLN A CA 1
ATOM 713 C C . GLN A 1 86 ? -10.927 4.747 11.719 1.00 74.50 86 GLN A C 1
ATOM 715 O O . GLN A 1 86 ? -11.373 5.807 11.282 1.00 74.50 86 GLN A O 1
ATOM 720 N N . THR A 1 87 ? -11.108 4.381 12.988 1.00 79.00 87 THR A N 1
ATOM 721 C CA . THR A 1 87 ? -11.710 5.255 14.005 1.00 79.00 87 THR A CA 1
ATOM 722 C C . THR A 1 87 ? -10.681 6.266 14.504 1.00 79.00 87 THR A C 1
ATOM 724 O O . THR A 1 87 ? -9.745 5.890 15.208 1.00 79.00 87 THR A O 1
ATOM 727 N N . ASN A 1 88 ? -10.855 7.546 14.169 1.00 72.75 88 ASN A N 1
ATOM 728 C CA . ASN A 1 88 ? -10.101 8.624 14.807 1.00 72.75 88 ASN A CA 1
ATOM 729 C C . ASN A 1 88 ? -10.761 8.969 16.157 1.00 72.75 88 ASN A C 1
ATOM 731 O O . ASN A 1 88 ? -11.974 9.174 16.213 1.00 72.75 88 ASN A O 1
ATOM 735 N N . VAL A 1 89 ? -9.973 8.992 17.233 1.00 77.50 89 VAL A N 1
ATOM 736 C CA . VAL A 1 89 ? -10.425 9.312 18.593 1.00 77.50 89 VAL A CA 1
ATOM 737 C C . VAL A 1 89 ? -9.845 10.667 18.980 1.00 77.50 89 VAL A C 1
ATOM 739 O O . VAL A 1 89 ? -8.742 10.758 19.515 1.00 77.50 89 VAL A O 1
ATOM 742 N N . GLU A 1 90 ? -10.596 11.728 18.702 1.00 78.38 90 GLU A N 1
ATOM 743 C CA . GLU A 1 90 ? -10.236 13.087 19.107 1.00 78.38 90 GLU A CA 1
ATOM 744 C C . GLU A 1 90 ? -10.842 13.402 20.482 1.00 78.38 90 GLU A C 1
ATOM 746 O O . GLU A 1 90 ? -12.055 13.306 20.682 1.00 78.38 90 GLU A O 1
ATOM 751 N N . LEU A 1 91 ? -10.001 13.781 21.451 1.00 77.50 91 LEU A N 1
ATOM 752 C CA . LEU A 1 91 ? -10.458 14.213 22.775 1.00 77.50 91 LEU A CA 1
ATOM 753 C C . LEU A 1 91 ? -10.970 15.659 22.707 1.00 77.50 91 LEU A C 1
ATOM 755 O O . LEU A 1 91 ? -10.218 16.619 22.876 1.00 77.50 91 LEU A O 1
ATOM 759 N N . GLY A 1 92 ? -12.272 15.813 22.477 1.00 78.69 92 GLY A N 1
ATOM 760 C CA . GLY A 1 92 ? -12.949 17.103 22.569 1.00 78.69 92 GLY A CA 1
ATOM 761 C C . GLY A 1 92 ? -13.193 17.522 24.021 1.00 78.69 92 GLY A C 1
ATOM 762 O O . GLY A 1 92 ? -14.116 17.017 24.659 1.00 78.69 92 GLY A O 1
ATOM 763 N N . PHE A 1 93 ? -12.435 18.502 24.523 1.00 77.06 93 PHE A N 1
ATOM 764 C CA . PHE A 1 93 ? -12.683 19.160 25.818 1.00 77.06 93 PHE A CA 1
ATOM 765 C C . PHE A 1 93 ? -13.903 20.094 25.747 1.00 77.06 93 PHE A C 1
ATOM 767 O O . PHE A 1 93 ? -13.790 21.318 25.772 1.00 77.06 93 PHE A O 1
ATOM 774 N N . SER A 1 94 ? -15.085 19.501 25.625 1.00 79.81 94 SER A N 1
ATOM 775 C CA . SER A 1 94 ? -16.376 20.189 25.702 1.00 79.81 94 SER A CA 1
ATOM 776 C C . SER A 1 94 ? -17.029 19.940 27.064 1.00 79.81 94 SER A C 1
ATOM 778 O O . SER A 1 94 ? -16.669 18.998 27.770 1.00 79.81 94 SER A O 1
ATOM 780 N N . ALA A 1 95 ? -17.970 20.803 27.460 1.00 77.06 95 ALA A N 1
ATOM 781 C CA . ALA A 1 95 ? -18.732 20.633 28.695 1.00 77.06 95 ALA A CA 1
ATOM 782 C C . ALA A 1 95 ? -19.623 19.385 28.582 1.00 77.06 95 ALA A C 1
ATOM 784 O O . ALA A 1 95 ? -20.724 19.432 28.032 1.00 77.06 95 ALA A O 1
ATOM 785 N N . LEU A 1 96 ? -19.104 18.251 29.051 1.00 81.31 96 LEU A N 1
ATOM 786 C CA . LEU A 1 96 ? -19.775 16.962 28.973 1.00 81.31 96 LEU A CA 1
ATOM 787 C C . LEU A 1 96 ? -20.920 16.911 29.993 1.00 81.31 96 LEU A C 1
ATOM 789 O O . LEU A 1 96 ? -20.771 17.369 31.126 1.00 81.31 96 LEU A O 1
ATOM 793 N N . GLY A 1 97 ? -22.062 16.343 29.599 1.00 88.56 97 GLY A N 1
ATOM 794 C CA . GLY A 1 97 ? -23.180 16.136 30.517 1.00 88.56 97 GLY A CA 1
ATOM 795 C C . GLY A 1 97 ? -22.751 15.275 31.706 1.00 88.56 97 GLY A C 1
ATOM 796 O O . GLY A 1 97 ? -22.118 14.237 31.516 1.00 88.56 97 GLY A O 1
ATOM 797 N N . PHE A 1 98 ? -23.087 15.706 32.925 1.00 90.50 98 PHE A N 1
ATOM 798 C CA . PHE A 1 98 ? -22.753 14.957 34.135 1.00 90.50 98 PHE A CA 1
ATOM 799 C C . PHE A 1 98 ? -23.374 13.546 34.065 1.00 90.50 98 PHE A C 1
ATOM 801 O O . PHE A 1 98 ? -24.578 13.433 33.816 1.00 90.50 98 PHE A O 1
ATOM 808 N N . PRO A 1 99 ? -22.586 12.468 34.238 1.00 91.88 99 PRO A N 1
ATOM 809 C CA . PRO A 1 99 ? -23.080 11.107 34.074 1.00 91.88 99 PRO A CA 1
ATOM 810 C C . PRO A 1 99 ? -24.046 10.722 35.199 1.00 91.88 99 PRO A C 1
ATOM 812 O O . PRO A 1 99 ? -24.006 11.269 36.301 1.00 91.88 99 PRO A O 1
ATOM 815 N N . GLN A 1 100 ? -24.883 9.713 34.955 1.00 89.88 100 GLN A N 1
ATOM 816 C CA . GLN A 1 100 ? -25.716 9.134 36.006 1.00 89.88 100 GLN A CA 1
ATOM 817 C C . GLN A 1 100 ? -24.847 8.354 37.006 1.00 89.88 100 GLN A C 1
ATOM 819 O O . GLN A 1 100 ? -24.564 7.170 36.824 1.00 89.88 100 GLN A O 1
ATOM 824 N N . VAL A 1 101 ? -24.442 9.014 38.090 1.00 92.38 101 VAL A N 1
ATOM 825 C CA . VAL A 1 101 ? -23.731 8.364 39.196 1.00 92.38 101 VAL A CA 1
ATOM 826 C C . VAL A 1 101 ? -24.723 7.541 40.015 1.00 92.38 101 VAL A C 1
ATOM 828 O O . VAL A 1 101 ? -25.601 8.086 40.681 1.00 92.38 101 VAL A O 1
ATOM 831 N N . THR A 1 102 ? -24.575 6.216 39.983 1.00 93.44 102 THR A N 1
ATOM 832 C CA . THR A 1 102 ? -25.351 5.295 40.824 1.00 93.44 102 THR A CA 1
ATOM 833 C C . THR A 1 102 ? -24.470 4.814 41.970 1.00 93.44 102 THR A C 1
ATOM 835 O O . THR A 1 102 ? -23.512 4.077 41.751 1.00 93.44 102 THR A O 1
ATOM 838 N N . ILE A 1 103 ? -24.787 5.238 43.195 1.00 92.88 103 ILE A N 1
ATOM 839 C CA . ILE A 1 103 ? -24.062 4.841 44.408 1.00 92.88 103 ILE A CA 1
ATOM 840 C C . ILE A 1 103 ? -24.822 3.694 45.074 1.00 92.88 103 ILE A C 1
ATOM 842 O O . ILE A 1 103 ? -25.937 3.876 45.564 1.00 92.88 103 ILE A O 1
ATOM 846 N N . CYS A 1 104 ? -24.203 2.518 45.118 1.00 91.50 104 CYS A N 1
ATOM 847 C CA . CYS A 1 104 ? -24.717 1.361 45.844 1.00 91.50 104 CYS A CA 1
ATOM 848 C C . CYS A 1 104 ? -24.054 1.263 47.221 1.00 91.50 104 CYS A C 1
ATOM 850 O O . CYS A 1 104 ? -22.843 1.429 47.351 1.00 91.50 104 CYS A O 1
ATOM 852 N N . ASN A 1 105 ? -24.837 0.944 48.253 1.00 91.38 105 ASN A N 1
ATOM 853 C CA . ASN A 1 105 ? -24.282 0.543 49.543 1.00 91.38 105 ASN A CA 1
ATOM 854 C C . ASN A 1 105 ? -23.583 -0.817 49.382 1.00 91.38 105 ASN A C 1
ATOM 856 O O . ASN A 1 105 ? -24.185 -1.745 48.844 1.00 91.38 105 ASN A O 1
ATOM 860 N N . THR A 1 106 ? -22.349 -0.948 49.872 1.00 86.75 106 THR A N 1
ATOM 861 C CA . THR A 1 106 ? -21.610 -2.223 49.877 1.00 86.75 106 THR A CA 1
ATOM 862 C C . THR A 1 106 ? -22.292 -3.277 50.746 1.00 86.75 106 THR A C 1
ATOM 864 O O . THR A 1 106 ? -22.197 -4.470 50.464 1.00 86.75 106 THR A O 1
ATOM 867 N N . ASN A 1 107 ? -23.041 -2.857 51.771 1.00 85.62 107 ASN A N 1
ATOM 868 C CA . ASN A 1 107 ? -23.912 -3.757 52.506 1.00 85.62 107 ASN A CA 1
ATOM 869 C C . ASN A 1 107 ? -25.247 -3.965 51.767 1.00 85.62 107 ASN A C 1
ATOM 871 O O . ASN A 1 107 ? -26.134 -3.106 51.782 1.00 85.62 107 ASN A O 1
ATOM 875 N N . ILE A 1 108 ? -25.390 -5.166 51.206 1.00 82.44 108 ILE A N 1
ATOM 876 C CA . ILE A 1 108 ? -26.561 -5.657 50.470 1.00 82.44 108 ILE A CA 1
ATOM 877 C C . ILE A 1 108 ? -27.826 -5.704 51.356 1.00 82.44 108 ILE A C 1
ATOM 879 O O . ILE A 1 108 ? -28.938 -5.565 50.844 1.00 82.44 108 ILE A O 1
ATOM 883 N N . MET A 1 109 ? -27.702 -5.877 52.684 1.00 81.94 109 MET A N 1
ATOM 884 C CA . MET A 1 109 ? -28.847 -6.086 53.585 1.00 81.94 109 MET A CA 1
ATOM 885 C C . MET A 1 109 ? -28.766 -5.303 54.907 1.00 81.94 109 MET A C 1
ATOM 887 O O . MET A 1 109 ? -27.842 -5.426 55.711 1.00 81.94 109 MET A O 1
ATOM 891 N N . LYS A 1 110 ? -29.820 -4.535 55.207 1.00 82.94 110 LYS A N 1
ATOM 892 C CA . LYS A 1 110 ? -29.965 -3.824 56.489 1.00 82.94 110 LYS A CA 1
ATOM 893 C C . LYS A 1 110 ? -30.382 -4.803 57.598 1.00 82.94 110 LYS A C 1
ATOM 895 O O . LYS A 1 110 ? -31.499 -5.311 57.544 1.00 82.94 110 LYS A O 1
ATOM 900 N N . LYS A 1 111 ? -29.542 -4.998 58.627 1.00 82.19 111 LYS A N 1
ATOM 901 C CA . LYS A 1 111 ? -29.785 -5.930 59.758 1.00 82.19 111 LYS A CA 1
ATOM 902 C C . LYS A 1 111 ? -31.190 -5.795 60.372 1.00 82.19 111 LYS A C 1
ATOM 904 O O . LYS A 1 111 ? -31.943 -6.762 60.366 1.00 82.19 111 LYS A O 1
ATOM 909 N N . HIS A 1 112 ? -31.610 -4.575 60.722 1.00 83.00 112 HIS A N 1
ATOM 910 C CA . HIS A 1 112 ? -32.951 -4.326 61.276 1.00 83.00 112 HIS A CA 1
ATOM 911 C C . HIS A 1 112 ? -34.104 -4.777 60.356 1.00 83.00 112 HIS A C 1
ATOM 913 O O . HIS A 1 112 ? -35.160 -5.173 60.832 1.00 83.00 112 HIS A O 1
ATOM 919 N N . ARG A 1 113 ? -33.931 -4.749 59.023 1.00 81.12 113 ARG A N 1
ATOM 920 C CA . ARG A 1 113 ? -34.966 -5.216 58.079 1.00 81.12 113 ARG A CA 1
ATOM 921 C C . ARG A 1 113 ? -35.060 -6.738 58.059 1.00 81.12 113 ARG A C 1
ATOM 923 O O . ARG A 1 113 ? -36.146 -7.253 57.823 1.00 81.12 113 ARG A O 1
ATOM 930 N N . LEU A 1 114 ? -33.953 -7.440 58.313 1.00 82.62 114 LEU A N 1
ATOM 931 C CA . LEU A 1 114 ? -33.954 -8.889 58.499 1.00 82.62 114 LEU A CA 1
ATOM 932 C C . LEU A 1 114 ? -34.635 -9.239 59.826 1.00 82.62 114 LEU A C 1
ATOM 934 O O . LEU A 1 114 ? -35.570 -10.030 59.822 1.00 82.62 114 LEU A O 1
ATOM 938 N N . GLU A 1 115 ? -34.258 -8.593 60.928 1.00 80.88 115 GLU A N 1
ATOM 939 C CA . GLU A 1 115 ? -34.841 -8.826 62.261 1.00 80.88 115 GLU A CA 1
ATOM 940 C C . GLU A 1 115 ? -36.366 -8.618 62.283 1.00 80.88 115 GLU A C 1
ATOM 942 O O . GLU A 1 115 ? -37.100 -9.534 62.656 1.00 80.88 115 GLU A O 1
ATOM 947 N N . THR A 1 116 ? -36.855 -7.467 61.803 1.00 82.38 116 THR A N 1
ATOM 948 C CA . THR A 1 116 ? -38.293 -7.117 61.793 1.00 82.38 116 THR A CA 1
ATOM 949 C C . THR A 1 116 ? -39.115 -7.883 60.743 1.00 82.38 116 THR A C 1
ATOM 951 O O . THR A 1 116 ? -40.342 -7.831 60.769 1.00 82.38 116 THR A O 1
ATOM 954 N N . SER A 1 117 ? -38.489 -8.584 59.792 1.00 81.56 117 SER A N 1
ATOM 955 C CA . SER A 1 117 ? -39.234 -9.330 58.767 1.00 81.56 117 SER A CA 1
ATOM 956 C C . SER A 1 117 ? -39.924 -10.577 59.333 1.00 81.56 117 SER A C 1
ATOM 958 O O . SER A 1 117 ? -39.361 -11.291 60.167 1.00 81.56 117 SER A O 1
ATOM 960 N N . ASN A 1 118 ? -41.131 -10.877 58.843 1.00 82.25 118 ASN A N 1
ATOM 961 C CA . ASN A 1 118 ? -41.846 -12.102 59.199 1.00 82.25 118 ASN A CA 1
ATOM 962 C C . ASN A 1 118 ? -41.042 -13.334 58.771 1.00 82.25 118 ASN A C 1
ATOM 964 O O . ASN A 1 118 ? -40.581 -13.430 57.631 1.00 82.25 118 ASN A O 1
ATOM 968 N N . GLU A 1 119 ? -40.892 -14.293 59.683 1.00 77.00 119 GLU A N 1
ATOM 969 C CA . GLU A 1 119 ? -40.031 -15.461 59.481 1.00 77.00 119 GLU A CA 1
ATOM 970 C C . GLU A 1 119 ? -40.446 -16.292 58.260 1.00 77.00 119 GLU A C 1
ATOM 972 O O . GLU A 1 119 ? -39.593 -16.661 57.462 1.00 77.00 119 GLU A O 1
ATOM 977 N N . SER A 1 120 ? -41.750 -16.457 58.023 1.00 73.06 120 SER A N 1
ATOM 978 C CA . SER A 1 120 ? -42.300 -17.160 56.855 1.00 73.06 120 SER A CA 1
ATOM 979 C C . SER A 1 120 ? -41.951 -16.530 55.498 1.00 73.06 120 SER A C 1
ATOM 981 O O . SER A 1 120 ? -41.901 -17.242 54.497 1.00 73.06 120 SER A O 1
ATOM 983 N N . GLN A 1 121 ? -41.693 -15.219 55.442 1.00 78.44 121 GLN A N 1
ATOM 984 C CA . GLN A 1 121 ? -41.379 -14.494 54.201 1.00 78.44 121 GLN A CA 1
ATOM 985 C C . GLN A 1 121 ? -39.871 -14.326 53.970 1.00 78.44 121 GLN A C 1
ATOM 987 O O . GLN A 1 121 ? -39.436 -14.210 52.827 1.00 78.44 121 GLN A O 1
ATOM 992 N N . ALA A 1 122 ? -39.072 -14.316 55.041 1.00 80.69 122 ALA A N 1
ATOM 993 C CA . ALA A 1 122 ? -37.633 -14.053 54.990 1.00 80.69 122 ALA A CA 1
ATOM 994 C C . ALA A 1 122 ? -36.757 -15.240 55.430 1.00 80.69 122 ALA A C 1
ATOM 996 O O . ALA A 1 122 ? -35.543 -15.074 55.569 1.00 80.69 122 ALA A O 1
ATOM 997 N N . TRP A 1 123 ? -37.337 -16.432 55.623 1.00 80.75 123 TRP A N 1
ATOM 998 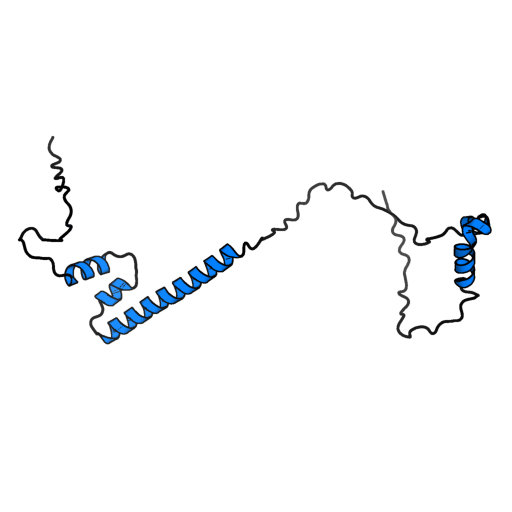C CA . TRP A 1 123 ? -36.631 -17.630 56.096 1.00 80.75 123 TRP A CA 1
ATOM 999 C C . TRP A 1 123 ? -35.288 -17.925 55.391 1.00 80.75 123 TRP A C 1
ATOM 1001 O O . TRP A 1 123 ? -34.334 -18.235 56.111 1.00 80.75 123 TRP A O 1
ATOM 1011 N N . PRO A 1 124 ? -35.123 -17.782 54.051 1.00 84.94 124 PRO A N 1
ATOM 1012 C CA . PRO A 1 124 ? -33.859 -18.126 53.401 1.00 84.94 124 PRO A CA 1
ATOM 1013 C C . PRO A 1 124 ? -32.768 -17.115 53.763 1.00 84.94 124 PRO A C 1
ATOM 1015 O O . PRO A 1 124 ? -31.635 -17.486 54.050 1.00 84.94 124 PRO A O 1
ATOM 1018 N N . LEU A 1 125 ? -33.132 -15.828 53.805 1.00 86.00 125 LEU A N 1
ATOM 1019 C CA . LEU A 1 125 ? -32.224 -14.727 54.124 1.00 86.00 125 LEU A CA 1
ATOM 1020 C C . LEU A 1 125 ? -31.840 -14.732 55.606 1.00 86.00 125 LEU A C 1
ATOM 1022 O O . LEU A 1 125 ? -30.674 -14.518 55.926 1.00 86.00 125 LEU A O 1
ATOM 1026 N N . LYS A 1 126 ? -32.788 -15.026 56.509 1.00 84.56 126 LYS A N 1
ATOM 1027 C CA . LYS A 1 126 ? -32.510 -15.188 57.946 1.00 84.56 126 LYS A CA 1
ATOM 1028 C C . LYS A 1 126 ? -31.562 -16.357 58.211 1.00 84.56 126 LYS A C 1
ATOM 1030 O O . LYS A 1 126 ? -30.648 -16.211 59.017 1.00 84.56 126 LYS A O 1
ATOM 1035 N N . LYS A 1 127 ? -31.750 -17.486 57.516 1.00 85.38 127 LYS A N 1
ATOM 1036 C CA . LYS A 1 127 ? -30.851 -18.642 57.614 1.00 85.38 127 LYS A CA 1
ATOM 1037 C C . LYS A 1 127 ? -29.439 -18.284 57.137 1.00 85.38 127 LYS A C 1
ATOM 1039 O O . LYS A 1 127 ? -28.503 -18.372 57.920 1.00 85.38 127 LYS A O 1
ATOM 1044 N N . LEU A 1 128 ? -29.302 -17.764 55.915 1.00 84.12 128 LEU A N 1
ATOM 1045 C CA . LEU A 1 128 ? -28.003 -17.358 55.358 1.00 84.12 128 LEU A CA 1
ATOM 1046 C C . LEU A 1 128 ? -27.291 -16.291 56.209 1.00 84.12 128 LEU A C 1
ATOM 1048 O O . LEU A 1 128 ? -26.078 -16.352 56.379 1.00 84.12 128 LEU A O 1
ATOM 1052 N N . ALA A 1 129 ? -28.025 -15.336 56.788 1.00 82.31 129 ALA A N 1
ATOM 1053 C CA . ALA A 1 129 ? -27.453 -14.328 57.683 1.00 82.31 129 ALA A CA 1
ATOM 1054 C C . ALA A 1 129 ? -26.948 -14.911 59.018 1.00 82.31 129 ALA A C 1
ATOM 1056 O O . ALA A 1 129 ? -26.021 -14.358 59.606 1.00 82.31 129 ALA A O 1
ATOM 1057 N N . LYS A 1 130 ? -27.540 -16.015 59.495 1.00 81.12 130 LYS A N 1
ATOM 1058 C CA . LYS A 1 130 ? -27.081 -16.747 60.685 1.00 81.12 130 LYS A CA 1
ATOM 1059 C C . LYS A 1 130 ? -25.852 -17.604 60.377 1.00 81.12 130 LYS A C 1
ATOM 1061 O O . LYS A 1 130 ? -24.921 -17.634 61.182 1.00 81.12 130 LYS A O 1
ATOM 1066 N N . ASP A 1 131 ? -25.852 -18.251 59.214 1.00 80.94 131 ASP A N 1
ATOM 1067 C CA . ASP A 1 131 ? -24.777 -19.134 58.753 1.00 80.94 131 ASP A CA 1
ATOM 1068 C C . ASP A 1 131 ? -23.506 -18.331 58.380 1.00 80.94 131 ASP A C 1
ATOM 1070 O O . ASP A 1 131 ? -22.400 -18.797 58.621 1.00 80.94 131 ASP A O 1
ATOM 1074 N N . MET A 1 132 ? -23.644 -17.089 57.888 1.00 72.81 132 MET A N 1
ATOM 1075 C CA . MET A 1 132 ? -22.523 -16.166 57.607 1.00 72.81 132 MET A CA 1
ATOM 1076 C C . MET A 1 132 ? -22.134 -15.242 58.782 1.00 72.81 132 MET A C 1
ATOM 1078 O O . MET A 1 132 ? -21.402 -14.268 58.588 1.00 72.81 132 MET A O 1
ATOM 1082 N N . ASN A 1 133 ? -22.623 -15.486 60.002 1.00 79.25 133 ASN A N 1
ATOM 1083 C CA . ASN A 1 133 ? -22.172 -14.728 61.174 1.00 79.25 133 ASN A CA 1
ATOM 1084 C C . ASN A 1 133 ? -20.719 -15.132 61.508 1.00 79.25 133 ASN A C 1
ATOM 1086 O O . ASN A 1 133 ? -20.492 -16.323 61.708 1.00 79.25 133 ASN A O 1
ATOM 109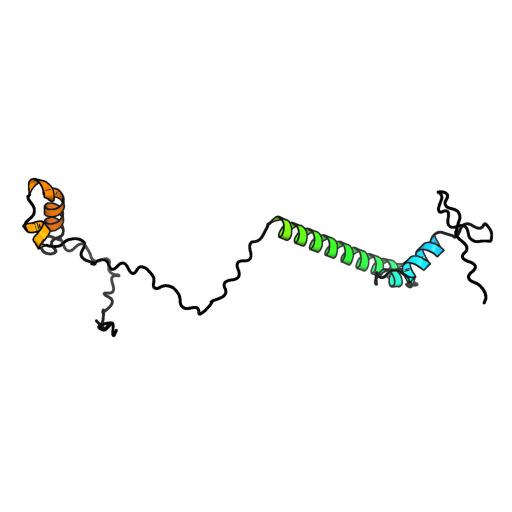0 N N . PRO A 1 134 ? -19.741 -14.209 61.628 1.00 74.06 134 PRO A N 1
ATOM 1091 C CA . PRO A 1 134 ? -18.322 -14.561 61.806 1.00 74.06 134 PRO A CA 1
ATOM 1092 C C . PRO A 1 134 ? -17.991 -15.337 63.090 1.00 74.06 134 PRO A C 1
ATOM 1094 O O . PRO A 1 134 ? -16.910 -15.895 63.201 1.00 74.06 134 PRO A O 1
ATOM 1097 N N . GLU A 1 135 ? -18.919 -15.397 64.043 1.00 74.12 135 GLU A N 1
ATOM 1098 C CA . GLU A 1 135 ? -18.841 -16.218 65.260 1.00 74.12 135 GLU A CA 1
ATOM 1099 C C . GLU A 1 135 ? -19.228 -17.695 65.016 1.00 74.12 135 GLU A C 1
ATOM 1101 O O . GLU A 1 135 ? -18.829 -18.574 65.772 1.00 74.12 135 GLU A O 1
ATOM 1106 N N . ASN A 1 136 ? -19.997 -17.964 63.952 1.00 66.56 136 ASN A N 1
ATOM 1107 C CA . ASN A 1 136 ? -20.398 -19.302 63.495 1.00 66.56 136 ASN A CA 1
ATOM 1108 C C . ASN A 1 136 ? -19.537 -19.811 62.327 1.00 66.56 136 ASN A C 1
ATOM 1110 O O . ASN A 1 136 ? -19.614 -20.991 61.984 1.00 66.56 136 ASN A O 1
ATOM 1114 N N . LEU A 1 137 ? -18.747 -18.936 61.696 1.00 68.06 137 LEU A N 1
ATOM 1115 C CA . LEU A 1 137 ? -17.770 -19.343 60.696 1.00 68.06 137 LEU A CA 1
ATOM 1116 C C . LEU A 1 137 ? -16.648 -20.113 61.399 1.00 68.06 137 LEU A C 1
ATOM 1118 O O . LEU A 1 137 ? -15.960 -19.585 62.273 1.00 68.06 137 LEU A O 1
ATOM 1122 N N . VAL A 1 138 ? -16.432 -21.360 60.979 1.00 65.19 138 VAL A N 1
ATOM 1123 C CA . VAL A 1 138 ? -15.133 -22.008 61.180 1.00 65.19 138 VAL A CA 1
ATOM 1124 C C . VAL A 1 138 ? -14.088 -21.102 60.510 1.00 65.19 138 VAL A C 1
ATOM 1126 O O . VAL A 1 138 ? -14.390 -20.537 59.457 1.00 65.19 138 VAL A O 1
ATOM 1129 N N . PRO A 1 139 ? -12.884 -20.909 61.081 1.00 61.44 139 PRO A N 1
ATOM 1130 C CA . PRO A 1 139 ? -11.808 -20.226 60.377 1.00 61.44 139 PRO A CA 1
ATOM 1131 C C . PRO A 1 139 ? -11.362 -21.086 59.189 1.00 61.44 139 PRO A C 1
ATOM 1133 O O . PRO A 1 139 ? -10.426 -21.887 59.287 1.00 61.44 139 PRO A O 1
ATOM 1136 N N . ASP A 1 140 ? -12.068 -20.918 58.072 1.00 59.31 140 ASP A N 1
ATOM 1137 C CA . ASP A 1 140 ? -11.695 -21.447 56.773 1.00 59.31 140 ASP A CA 1
ATOM 1138 C C . ASP A 1 140 ? -10.250 -21.033 56.503 1.00 59.31 140 ASP A C 1
ATOM 1140 O O . ASP A 1 140 ? -9.858 -19.884 56.731 1.00 59.31 140 ASP A O 1
ATOM 1144 N N . GLN A 1 141 ? -9.438 -22.010 56.102 1.00 52.78 141 GLN A N 1
ATOM 1145 C CA . GLN A 1 141 ? -7.997 -21.849 55.950 1.00 52.78 141 GLN A CA 1
ATOM 1146 C C . GLN A 1 141 ? -7.716 -20.636 55.060 1.00 52.78 141 GLN A C 1
ATOM 1148 O O . GLN A 1 14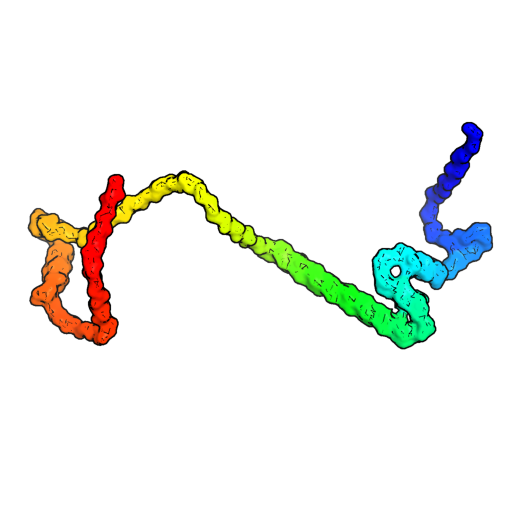1 ? -8.023 -20.660 53.869 1.00 52.78 141 GLN A O 1
ATOM 1153 N N . PHE A 1 142 ? -7.131 -19.587 55.650 1.00 48.88 142 PHE A N 1
ATOM 1154 C CA . PHE A 1 142 ? -6.636 -18.438 54.903 1.00 48.88 142 PHE A CA 1
ATOM 1155 C C . PHE A 1 142 ? -5.740 -18.954 53.780 1.00 48.88 142 PHE A C 1
ATOM 1157 O O . PHE A 1 142 ? -4.712 -19.585 54.041 1.00 48.88 142 PHE A O 1
ATOM 1164 N N . ASP A 1 143 ? -6.110 -18.653 52.537 1.00 52.25 143 ASP A N 1
ATOM 1165 C CA . ASP A 1 143 ? -5.166 -18.745 51.436 1.00 52.25 143 ASP A CA 1
ATOM 1166 C C . ASP A 1 143 ? -3.995 -17.817 51.791 1.00 52.25 143 ASP A C 1
ATOM 1168 O O . ASP A 1 143 ? -4.188 -16.624 52.052 1.00 52.25 143 ASP A O 1
ATOM 1172 N N . SER A 1 144 ? -2.784 -18.376 51.887 1.00 54.53 144 SER A N 1
ATOM 1173 C CA . SER A 1 144 ? -1.618 -17.762 52.551 1.00 54.53 144 SER A CA 1
ATOM 1174 C C . SER A 1 144 ? -1.078 -16.502 51.846 1.00 54.53 144 SER A C 1
ATOM 1176 O O . SER A 1 144 ? -0.011 -15.997 52.196 1.00 54.53 144 SER A O 1
ATOM 1178 N N . ASN A 1 145 ? -1.802 -16.011 50.842 1.00 50.50 145 ASN A N 1
ATOM 1179 C CA . ASN A 1 145 ? -1.435 -14.938 49.929 1.00 50.50 145 ASN A CA 1
ATOM 1180 C C . ASN A 1 145 ? -2.334 -13.693 50.060 1.00 50.50 145 ASN A C 1
ATOM 1182 O O . ASN A 1 145 ? -2.136 -12.729 49.319 1.00 50.50 145 ASN A O 1
ATOM 1186 N N . TYR A 1 146 ? -3.308 -13.670 50.982 1.00 46.31 146 TYR A N 1
ATOM 1187 C CA . TYR A 1 146 ? -4.090 -12.455 51.232 1.00 46.31 146 TYR A CA 1
ATOM 1188 C C . TYR A 1 146 ? -3.269 -11.426 52.021 1.00 46.31 146 TYR A C 1
ATOM 1190 O O . TYR A 1 146 ? -3.176 -11.482 53.248 1.00 46.31 146 TYR A O 1
ATOM 1198 N N . VAL A 1 147 ? -2.692 -10.457 51.310 1.00 49.41 147 VAL A N 1
ATOM 1199 C CA . VAL A 1 147 ? -2.149 -9.235 51.913 1.00 49.41 147 VAL A CA 1
ATOM 1200 C C . VAL A 1 147 ? -3.323 -8.296 52.209 1.00 49.41 147 VAL A C 1
ATOM 1202 O O . VAL A 1 147 ? -3.951 -7.821 51.262 1.00 49.41 147 VAL A O 1
ATOM 1205 N N . PRO A 1 148 ? -3.642 -7.987 53.482 1.00 46.84 148 PRO A N 1
ATOM 1206 C CA . PRO A 1 148 ? -4.608 -6.944 53.783 1.00 46.84 148 PRO A CA 1
ATOM 1207 C C . PRO A 1 148 ? -4.001 -5.598 53.387 1.00 46.84 148 PRO A C 1
ATOM 1209 O O . PRO A 1 148 ? -3.123 -5.071 54.073 1.00 46.84 148 PRO A O 1
ATOM 1212 N N . GLU A 1 149 ? -4.461 -5.042 52.269 1.00 46.00 149 GLU A N 1
ATOM 1213 C CA . GLU A 1 149 ? -4.074 -3.698 51.862 1.00 46.00 149 GLU A CA 1
ATOM 1214 C C . GLU A 1 149 ? -4.539 -2.718 52.947 1.00 46.00 149 GLU A C 1
ATOM 1216 O O . GLU A 1 149 ? -5.731 -2.597 53.244 1.00 46.00 149 GLU A O 1
ATOM 1221 N N . SER A 1 150 ? -3.577 -2.075 53.613 1.00 43.66 150 SER A N 1
ATOM 1222 C CA . SER A 1 150 ? -3.840 -1.168 54.724 1.00 43.66 150 SER A CA 1
ATOM 1223 C C . SER A 1 150 ? -4.509 0.094 54.193 1.00 43.66 150 SER A C 1
ATOM 1225 O O . SER A 1 150 ? -3.836 1.072 53.858 1.00 43.66 150 SER A O 1
ATOM 1227 N N . GLY A 1 151 ? -5.840 0.050 54.111 1.00 43.72 151 GLY A N 1
ATOM 1228 C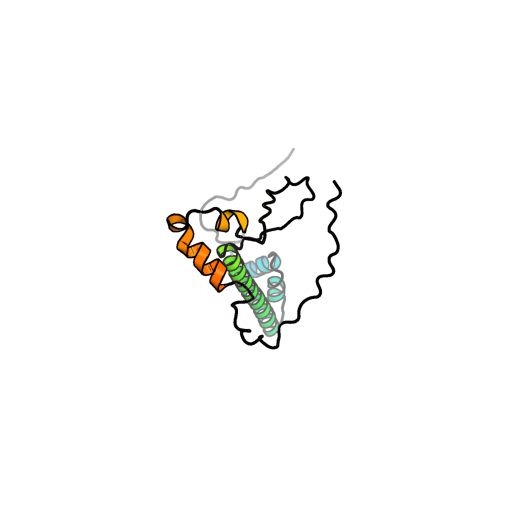 CA . GLY A 1 151 ? -6.702 1.152 53.714 1.00 43.72 151 GLY A CA 1
ATOM 1229 C C . GLY A 1 151 ? -6.584 2.318 54.686 1.00 43.72 151 GLY A C 1
ATOM 1230 O O . GLY A 1 151 ? -7.430 2.499 55.565 1.00 43.72 151 GLY A O 1
ATOM 1231 N N . ASN A 1 152 ? -5.532 3.119 54.514 1.00 40.03 152 ASN A N 1
ATOM 1232 C CA . ASN A 1 152 ? -5.430 4.436 55.109 1.00 40.03 152 ASN A CA 1
ATOM 1233 C C . ASN A 1 152 ? -6.661 5.212 54.644 1.00 40.03 152 ASN A C 1
ATOM 1235 O O . ASN A 1 152 ? -6.777 5.548 53.466 1.00 40.03 152 ASN A O 1
ATOM 1239 N N . SER A 1 153 ? -7.610 5.412 55.557 1.00 47.84 153 SER A N 1
ATOM 1240 C CA . SER A 1 153 ? -8.893 6.039 55.263 1.00 47.84 153 SER A CA 1
ATOM 1241 C C . SER A 1 153 ? -8.693 7.539 55.090 1.00 47.84 153 SER A C 1
ATOM 1243 O O . SER A 1 153 ? -9.070 8.341 55.945 1.00 47.84 153 SER A O 1
ATOM 1245 N N . THR A 1 154 ? -8.093 7.921 53.964 1.00 41.28 154 THR A N 1
ATOM 1246 C CA . THR A 1 154 ? -8.162 9.279 53.451 1.00 41.28 154 THR A CA 1
ATOM 1247 C C . THR A 1 154 ? -9.623 9.554 53.141 1.00 41.28 154 THR A C 1
ATOM 1249 O O . THR A 1 154 ? -10.188 9.091 52.152 1.00 41.28 154 THR A O 1
ATOM 1252 N N . SER A 1 155 ? -10.260 10.292 54.045 1.00 45.84 155 SER A N 1
ATOM 1253 C CA . SER A 1 155 ? -11.588 10.844 53.846 1.00 45.84 155 SER A CA 1
ATOM 1254 C C . SER A 1 155 ? -11.592 11.636 52.540 1.00 45.84 155 SER A C 1
ATOM 1256 O O . SER A 1 155 ? -11.062 12.749 52.488 1.00 45.84 155 SER A O 1
ATOM 1258 N N . VAL A 1 156 ? -12.176 11.063 51.485 1.00 48.44 156 VAL A N 1
ATOM 1259 C CA . VAL A 1 156 ? -12.468 11.790 50.249 1.00 48.44 156 VAL A CA 1
ATOM 1260 C C . VAL A 1 156 ? -13.612 12.743 50.567 1.00 48.44 156 VAL A C 1
ATOM 1262 O O . VAL A 1 156 ? -14.789 12.438 50.375 1.00 48.44 156 VAL A O 1
ATOM 1265 N N . SER A 1 157 ? -13.250 13.895 51.127 1.00 40.69 157 SER A N 1
ATOM 1266 C CA . SER A 1 157 ? -14.153 15.019 51.304 1.00 40.69 157 SER A CA 1
ATOM 1267 C C . SER A 1 157 ? -14.601 15.482 49.926 1.00 40.69 157 SER A C 1
ATOM 1269 O O . SER A 1 157 ? -13.847 16.135 49.205 1.00 40.69 157 SER A O 1
ATOM 1271 N N . LEU A 1 158 ? -15.842 15.155 49.575 1.00 47.06 158 LEU A N 1
ATOM 1272 C CA . LEU A 1 158 ? -16.566 15.839 48.514 1.00 47.06 158 LEU A CA 1
ATOM 1273 C C . LEU A 1 158 ? -16.812 17.279 48.975 1.00 47.06 158 LEU A C 1
ATOM 1275 O O . LEU A 1 158 ? -17.813 17.575 49.625 1.00 47.06 158 LEU A O 1
ATOM 1279 N N . VAL A 1 159 ? -15.856 18.156 48.674 1.00 44.19 159 VAL A N 1
ATOM 1280 C CA . VAL A 1 159 ? -16.070 19.602 48.702 1.00 44.19 159 VAL A CA 1
ATOM 1281 C C . VAL A 1 159 ? -16.923 19.939 47.482 1.00 44.19 159 VAL A C 1
ATOM 1283 O O . VAL A 1 159 ? -16.515 19.668 46.352 1.00 44.19 159 VAL A O 1
ATOM 1286 N N . ALA A 1 160 ? -18.118 20.464 47.745 1.00 45.88 160 ALA A N 1
ATOM 1287 C CA . ALA A 1 160 ? -19.006 21.070 46.758 1.00 45.88 160 ALA A CA 1
ATOM 1288 C C . ALA A 1 160 ? -18.713 22.573 46.626 1.00 45.88 160 ALA A C 1
ATOM 1290 O O . ALA A 1 160 ? -18.265 23.159 47.639 1.00 45.88 160 ALA A O 1
#

pLDDT: mean 75.99, std 17.4, range [40.03, 97.69]

Organism: Dreissena polymorpha (NCBI:txid45954)

Radius of gyration: 44.75 Å; chains: 1; bounding box: 68×62×116 Å

Secondary structure (DSSP, 8-state):
-------PPP--S----B-TTSPBPPHHHHHHHHHTT-S-THHHHHHH--SHHHHHHHHHHHHHHHHHHHHHHHHHHHHHHT-------------PPPP------S-SS-HHHHHTS-HHHHHHHHHHHHHT-TTTS------TT---------------

Foldseek 3Di:
DDDDPDDDDDDDDDPQPAPPVRDRDDPVVVLLVCLVPDPPPLSVQLSPDPDPVSNVVSVVVVVVVVVVVVVVVVVVVVVVVVPDDDDDDDDDPDPDDDDPDDDDDPPPDDPVCLVPDDCVVCVVVVVVVVCPDPVNDDPDDPPPPDDPDPCPPPPPPPDD

Sequence (160 aa):
MTNRSGRIPPRNGSVAFIDSVGKRKGFRRTITRFAEKTSMVGVPYINRAKFWWAKLIWSILLLGAIAVMILHLWYLFDQWYSWPKQTNVELGFSALGFPQVTICNTNIMKKHRLETSNESQAWPLKKLAKDMNPENLVPDQFDSNYVPESGNSTSVSLVA

InterPro domains:
  IPR001873 Epithelial sodium channel [PF00858] (34-136)
  IPR001873 Epithelial sodium channel [PTHR11690] (28-120)